Protein AF-A0A8S9M505-F1 (afdb_monomer)

pLDDT: mean 77.54, std 11.54, range [47.84, 90.31]

Mean predicted aligned error: 13.73 Å

Organism: Brassica cretica (NCBI:txid69181)

Sequence (142 aa):
LALITRPLAILGAAFTALSLAFLNDSFAASFNEKFIRTIRLFSPHLAAKMRPPHMPVIRGRSAARKTVYVCGKPRWVFVVIFLTASLVMWFSSCGLLWVLYAFLTSLAVIIVHASVRTPNLKARLNTFREEFRAVWRNYSEL

Structure (mmCIF, N/CA/C/O backbone):
data_AF-A0A8S9M505-F1
#
_entry.id   AF-A0A8S9M505-F1
#
loop_
_atom_site.group_PDB
_atom_site.id
_atom_site.type_symbol
_atom_site.label_atom_id
_atom_site.label_alt_id
_atom_site.label_comp_id
_atom_site.label_asym_id
_atom_site.label_entity_id
_atom_site.label_seq_id
_atom_site.pdbx_PDB_ins_code
_atom_site.Cartn_x
_atom_site.Cartn_y
_atom_site.Cartn_z
_atom_site.occupancy
_atom_site.B_iso_or_equiv
_atom_site.auth_seq_id
_atom_site.auth_comp_id
_atom_site.auth_asym_id
_atom_site.auth_atom_id
_atom_site.pdbx_PDB_model_num
ATOM 1 N N . LEU A 1 1 ? 4.503 -9.704 19.668 1.00 48.50 1 LEU A N 1
ATOM 2 C CA . LEU A 1 1 ? 3.943 -11.049 19.384 1.00 48.50 1 LEU A CA 1
ATOM 3 C C . LEU A 1 1 ? 3.303 -11.138 17.997 1.00 48.50 1 LEU A C 1
ATOM 5 O O . LEU A 1 1 ? 3.845 -11.873 17.188 1.00 48.50 1 LEU A O 1
ATOM 9 N N . ALA A 1 2 ? 2.278 -10.342 17.656 1.00 51.56 2 ALA A N 1
ATOM 10 C CA . ALA A 1 2 ? 1.676 -10.340 16.305 1.00 51.56 2 ALA A CA 1
ATOM 11 C C . ALA A 1 2 ? 2.675 -10.071 15.151 1.00 51.56 2 ALA A C 1
ATOM 13 O O . ALA A 1 2 ? 2.547 -10.632 14.069 1.00 51.56 2 ALA A O 1
ATOM 14 N N . LEU A 1 3 ? 3.706 -9.255 15.412 1.00 47.84 3 LEU A N 1
ATOM 15 C CA . LEU A 1 3 ? 4.770 -8.918 14.457 1.00 47.84 3 LEU A CA 1
ATOM 16 C C . LEU A 1 3 ? 5.691 -10.109 14.105 1.00 47.84 3 LEU A C 1
ATOM 18 O O . LEU A 1 3 ? 6.263 -10.143 13.026 1.00 47.84 3 LEU A O 1
ATOM 22 N N . ILE A 1 4 ? 5.833 -11.085 15.008 1.00 54.56 4 ILE A N 1
ATOM 23 C CA . ILE A 1 4 ? 6.699 -12.266 14.823 1.00 54.56 4 ILE A CA 1
ATOM 24 C C . ILE A 1 4 ? 5.883 -13.440 14.267 1.00 54.56 4 ILE A C 1
ATOM 26 O O . ILE A 1 4 ? 6.395 -14.259 13.512 1.00 54.56 4 ILE A O 1
ATOM 30 N N . THR A 1 5 ? 4.593 -13.515 14.602 1.00 61.56 5 THR A N 1
ATOM 31 C CA . THR A 1 5 ? 3.754 -14.671 14.271 1.00 61.56 5 THR A CA 1
ATOM 32 C C . THR A 1 5 ? 3.201 -14.658 12.848 1.00 61.56 5 THR A C 1
ATOM 34 O O . THR A 1 5 ? 2.797 -15.714 12.365 1.00 61.56 5 THR A O 1
ATOM 37 N N . ARG A 1 6 ? 3.153 -13.506 12.157 1.00 67.69 6 ARG A N 1
ATOM 38 C CA . ARG A 1 6 ? 2.584 -13.402 10.795 1.00 67.69 6 ARG A CA 1
ATOM 39 C C . ARG A 1 6 ? 3.397 -12.479 9.872 1.00 67.69 6 ARG A C 1
ATOM 41 O O . ARG A 1 6 ? 2.903 -11.417 9.489 1.00 67.69 6 ARG A O 1
ATOM 48 N N . PRO A 1 7 ? 4.608 -12.886 9.442 1.00 76.00 7 PRO A N 1
ATOM 49 C CA . PRO A 1 7 ? 5.450 -12.086 8.539 1.00 76.00 7 PRO A CA 1
ATOM 50 C C . PRO A 1 7 ? 4.760 -11.767 7.201 1.00 76.00 7 PRO A C 1
ATOM 52 O O . PRO A 1 7 ? 4.967 -10.704 6.621 1.00 76.00 7 PRO A O 1
ATOM 55 N N . LEU A 1 8 ? 3.865 -12.649 6.749 1.00 76.62 8 LEU A N 1
ATOM 56 C CA . LEU A 1 8 ? 3.061 -12.469 5.538 1.00 76.62 8 LEU A CA 1
ATOM 57 C C . LEU A 1 8 ? 2.144 -11.238 5.600 1.00 76.62 8 LEU A C 1
ATOM 59 O O . LEU A 1 8 ? 1.962 -10.564 4.590 1.00 76.62 8 LEU A O 1
ATOM 63 N N . ALA A 1 9 ? 1.607 -10.902 6.777 1.00 76.12 9 ALA A N 1
ATOM 64 C CA . ALA A 1 9 ? 0.762 -9.718 6.939 1.00 76.12 9 ALA A CA 1
ATOM 65 C C . ALA A 1 9 ? 1.583 -8.419 6.841 1.00 76.12 9 ALA A C 1
ATOM 67 O O . ALA A 1 9 ? 1.103 -7.421 6.309 1.00 76.12 9 ALA A O 1
ATOM 68 N N . ILE A 1 10 ? 2.842 -8.443 7.293 1.00 80.12 10 ILE A N 1
ATOM 69 C CA . ILE A 1 10 ? 3.763 -7.300 7.206 1.00 80.12 10 ILE A CA 1
ATOM 70 C C . ILE A 1 10 ? 4.152 -7.045 5.752 1.00 80.12 10 ILE A C 1
ATOM 72 O O . ILE A 1 10 ? 4.118 -5.905 5.295 1.00 80.12 10 ILE A O 1
ATOM 76 N N . LEU A 1 11 ? 4.476 -8.105 5.008 1.00 83.12 11 LEU A N 1
ATOM 77 C CA . LEU A 1 11 ? 4.755 -8.002 3.576 1.00 83.12 11 LEU A CA 1
ATOM 78 C C . LEU A 1 11 ? 3.523 -7.508 2.806 1.00 83.12 11 LEU A C 1
ATOM 80 O O . LEU A 1 11 ? 3.643 -6.602 1.983 1.00 83.12 11 LEU A O 1
ATOM 84 N N . GLY A 1 12 ? 2.331 -8.016 3.139 1.00 84.12 12 GLY A N 1
ATOM 85 C CA . GLY A 1 12 ? 1.067 -7.515 2.596 1.00 84.12 12 GLY A CA 1
ATOM 86 C C . GLY A 1 12 ? 0.875 -6.017 2.850 1.00 84.12 12 GLY A C 1
ATOM 87 O O . GLY A 1 12 ? 0.571 -5.273 1.914 1.00 84.12 12 GLY A O 1
ATOM 88 N N . ALA A 1 13 ? 1.133 -5.556 4.079 1.00 85.62 13 ALA A N 1
ATOM 89 C CA . ALA A 1 13 ? 1.065 -4.145 4.457 1.00 85.62 13 ALA A CA 1
ATOM 90 C C . ALA A 1 13 ? 2.104 -3.278 3.717 1.00 85.62 13 ALA A C 1
ATOM 92 O O . ALA A 1 13 ? 1.784 -2.192 3.223 1.00 85.62 13 ALA A O 1
ATOM 93 N N . ALA A 1 14 ? 3.337 -3.766 3.575 1.00 85.94 14 ALA A N 1
ATOM 94 C CA . ALA A 1 14 ? 4.386 -3.083 2.823 1.00 85.94 14 ALA A CA 1
ATOM 95 C C . ALA A 1 14 ? 4.010 -2.934 1.339 1.00 85.94 14 ALA A C 1
ATOM 97 O O . ALA A 1 14 ? 4.169 -1.854 0.769 1.00 85.94 14 ALA A O 1
ATOM 98 N N . PHE A 1 15 ? 3.434 -3.973 0.725 1.00 86.44 15 PHE A N 1
ATOM 99 C CA . PHE A 1 15 ? 2.953 -3.898 -0.655 1.00 86.44 15 PHE A CA 1
ATOM 100 C C . PHE A 1 15 ? 1.741 -2.977 -0.820 1.00 86.44 15 PHE A C 1
ATOM 102 O O . PHE A 1 15 ? 1.693 -2.242 -1.808 1.00 86.44 15 PHE A O 1
ATOM 109 N N . THR A 1 16 ? 0.812 -2.917 0.146 1.00 87.50 16 THR A N 1
ATOM 110 C CA . THR A 1 16 ? -0.242 -1.883 0.119 1.00 87.50 16 THR A CA 1
ATOM 111 C C . THR A 1 16 ? 0.349 -0.480 0.197 1.00 87.50 16 THR A C 1
ATOM 113 O O . THR A 1 16 ? -0.052 0.390 -0.573 1.00 87.50 16 THR A O 1
ATOM 116 N N . ALA A 1 17 ? 1.323 -0.253 1.082 1.00 88.94 17 ALA A N 1
ATOM 117 C CA . ALA A 1 17 ? 1.957 1.051 1.237 1.00 88.94 17 ALA A CA 1
ATOM 118 C C . ALA A 1 17 ? 2.710 1.464 -0.036 1.00 88.94 17 ALA A C 1
ATOM 120 O O . ALA A 1 17 ? 2.574 2.599 -0.487 1.00 88.94 17 ALA A O 1
ATOM 121 N N . LEU A 1 18 ? 3.435 0.534 -0.667 1.00 86.19 18 LEU A N 1
ATOM 122 C CA . LEU A 1 18 ? 4.082 0.761 -1.961 1.00 86.19 18 LEU A CA 1
ATOM 123 C C . LEU A 1 18 ? 3.062 1.056 -3.066 1.00 86.19 18 LEU A C 1
ATOM 125 O O . LEU A 1 18 ? 3.255 2.001 -3.827 1.00 86.19 18 LEU A O 1
ATOM 129 N N . SER A 1 19 ? 1.956 0.311 -3.131 1.00 87.19 19 SER A N 1
ATOM 130 C CA . SER A 1 19 ? 0.875 0.568 -4.091 1.00 87.19 19 SER A CA 1
ATOM 131 C C . SER A 1 19 ? 0.295 1.977 -3.930 1.00 87.19 19 SER A C 1
ATOM 133 O O . SER A 1 19 ? 0.090 2.673 -4.924 1.00 87.19 19 SER A O 1
ATOM 135 N N . LEU A 1 20 ? 0.066 2.422 -2.690 1.00 87.88 20 LEU A N 1
ATOM 136 C CA . LEU A 1 20 ? -0.391 3.783 -2.396 1.00 87.88 20 LEU A CA 1
ATOM 137 C C . LEU A 1 20 ? 0.672 4.831 -2.744 1.00 87.88 20 LEU A C 1
ATOM 139 O O . LEU A 1 20 ? 0.344 5.877 -3.298 1.00 87.88 20 LEU A O 1
ATOM 143 N N . ALA A 1 21 ? 1.949 4.545 -2.489 1.00 87.50 21 ALA A N 1
ATOM 144 C CA . ALA A 1 21 ? 3.043 5.435 -2.857 1.00 87.50 21 ALA A CA 1
ATOM 145 C C . ALA A 1 21 ? 3.131 5.627 -4.382 1.00 87.50 21 ALA A C 1
ATOM 147 O O . ALA A 1 21 ? 3.350 6.744 -4.841 1.00 87.50 21 ALA A O 1
ATOM 148 N N . PHE 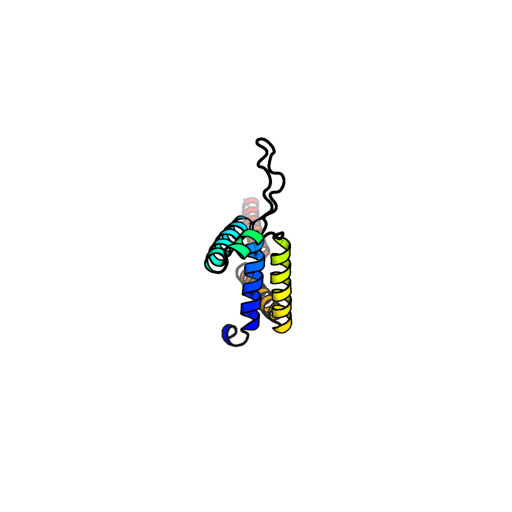A 1 22 ? 2.872 4.588 -5.186 1.00 83.81 22 PHE A N 1
ATOM 149 C CA . PHE A 1 22 ? 2.827 4.693 -6.652 1.00 83.81 22 PHE A CA 1
ATOM 150 C C . PHE A 1 22 ? 1.634 5.493 -7.203 1.00 83.81 22 PHE A C 1
ATOM 152 O O . PHE A 1 22 ? 1.672 5.897 -8.368 1.00 83.81 22 PHE A O 1
ATOM 159 N N . LEU A 1 23 ? 0.600 5.759 -6.396 1.00 83.88 23 LEU A N 1
ATOM 160 C CA . LEU A 1 23 ? -0.457 6.711 -6.761 1.00 83.88 23 LEU A C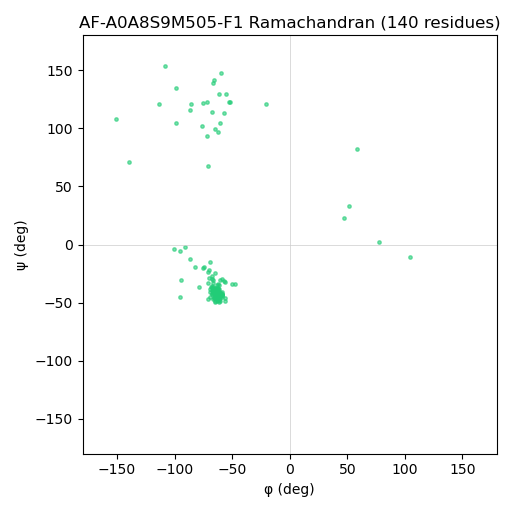A 1
ATOM 161 C C . LEU A 1 23 ? 0.019 8.168 -6.665 1.00 83.88 23 LEU A C 1
ATOM 163 O O . LEU A 1 23 ? -0.589 9.041 -7.282 1.00 83.88 23 LEU A O 1
ATOM 167 N N . ASN A 1 24 ? 1.105 8.432 -5.930 1.00 87.19 24 ASN A N 1
ATOM 168 C CA . ASN A 1 24 ? 1.719 9.750 -5.844 1.00 87.19 24 ASN A CA 1
ATOM 169 C C . ASN A 1 24 ? 2.714 9.964 -6.997 1.00 87.19 24 ASN A C 1
ATOM 171 O O . ASN A 1 24 ? 3.713 9.252 -7.131 1.00 87.19 24 ASN A O 1
ATOM 175 N N . ASP A 1 25 ? 2.469 11.001 -7.796 1.00 80.25 25 ASP A N 1
ATOM 176 C CA . ASP A 1 25 ? 3.275 11.333 -8.973 1.00 80.25 25 ASP A CA 1
ATOM 177 C C . ASP A 1 25 ? 4.732 11.663 -8.631 1.00 80.25 25 ASP A C 1
ATOM 179 O O . ASP A 1 25 ? 5.646 11.228 -9.337 1.00 80.25 25 ASP A O 1
ATOM 183 N N . SER A 1 26 ? 4.970 12.354 -7.513 1.00 83.38 26 SER A N 1
ATOM 184 C CA . SER A 1 26 ? 6.323 12.709 -7.064 1.00 83.38 26 SER A CA 1
ATOM 185 C C . SER A 1 26 ? 7.139 11.477 -6.677 1.00 83.38 26 SER A C 1
ATOM 187 O O . SER A 1 26 ? 8.336 11.390 -6.973 1.00 83.38 26 SER A O 1
ATOM 189 N N . PHE A 1 27 ? 6.489 10.497 -6.044 1.00 85.69 27 PHE A N 1
ATOM 190 C CA . PHE A 1 27 ? 7.129 9.241 -5.667 1.00 85.69 27 PHE A CA 1
ATOM 191 C C . PHE A 1 27 ? 7.413 8.384 -6.901 1.00 85.69 27 PHE A C 1
ATOM 193 O O . PHE A 1 27 ? 8.540 7.920 -7.073 1.00 85.69 27 PHE A O 1
ATOM 200 N N . ALA A 1 28 ? 6.432 8.228 -7.793 1.00 84.06 28 ALA A N 1
ATOM 201 C CA . ALA A 1 28 ? 6.575 7.427 -9.006 1.00 84.06 28 ALA A CA 1
ATOM 202 C C . ALA A 1 28 ? 7.693 7.952 -9.928 1.00 84.06 28 ALA A C 1
ATOM 204 O O . ALA A 1 28 ? 8.485 7.159 -10.445 1.00 84.06 28 ALA A O 1
ATOM 205 N N . ALA A 1 29 ? 7.805 9.275 -10.090 1.00 81.38 29 ALA A N 1
ATOM 206 C CA . ALA A 1 29 ? 8.878 9.896 -10.866 1.00 81.38 29 ALA A CA 1
ATOM 207 C C . ALA A 1 29 ? 10.259 9.662 -10.227 1.00 81.38 29 ALA A C 1
ATOM 209 O O . ALA A 1 29 ? 11.173 9.166 -10.889 1.00 81.38 29 ALA A O 1
ATOM 210 N N . SER A 1 30 ? 10.385 9.928 -8.922 1.00 85.25 30 SER A N 1
ATOM 211 C CA . SER A 1 30 ? 11.640 9.744 -8.178 1.00 85.25 30 SER A CA 1
ATOM 212 C C . SER A 1 30 ? 12.101 8.285 -8.165 1.00 85.25 30 SER A C 1
ATOM 214 O O . SER A 1 30 ? 13.289 7.994 -8.324 1.00 85.25 30 SER A O 1
ATOM 216 N N . PHE A 1 31 ? 11.162 7.350 -7.993 1.00 86.38 31 PHE A N 1
ATOM 217 C CA . PHE A 1 31 ? 11.435 5.918 -8.040 1.00 86.38 31 PHE A CA 1
ATOM 218 C C . PHE A 1 31 ? 11.948 5.504 -9.420 1.00 86.38 31 PHE A C 1
ATOM 220 O O . PHE A 1 31 ? 12.979 4.843 -9.511 1.00 86.38 31 PHE A O 1
ATOM 227 N N . ASN A 1 32 ? 11.281 5.938 -10.493 1.00 86.25 32 ASN A N 1
ATOM 228 C CA . ASN A 1 32 ? 11.687 5.631 -11.862 1.00 86.25 32 ASN A CA 1
ATOM 229 C C . ASN A 1 32 ? 13.094 6.163 -12.186 1.00 86.25 32 ASN A C 1
ATOM 231 O O . ASN A 1 32 ? 13.908 5.442 -12.763 1.00 86.25 32 ASN A O 1
ATOM 235 N N . GLU A 1 33 ? 13.418 7.394 -11.782 1.00 85.06 33 GLU A N 1
ATOM 236 C CA . GLU A 1 33 ? 14.754 7.967 -11.981 1.00 85.06 33 GLU A CA 1
ATOM 237 C C . GLU A 1 33 ? 15.843 7.175 -11.258 1.00 85.06 33 GLU A C 1
ATOM 239 O O . GLU A 1 33 ? 16.865 6.831 -11.864 1.00 85.06 33 GLU A O 1
ATOM 244 N N . LYS A 1 34 ? 15.620 6.853 -9.978 1.00 88.94 34 LYS A N 1
ATOM 245 C CA . LYS A 1 34 ? 16.562 6.052 -9.188 1.00 88.94 34 LYS A CA 1
ATOM 246 C C . LYS A 1 34 ? 16.717 4.652 -9.771 1.00 88.94 34 LYS A C 1
ATOM 248 O O . LYS A 1 34 ? 17.841 4.202 -9.958 1.00 88.94 34 LYS A O 1
ATOM 253 N N . PHE A 1 35 ? 15.613 4.004 -10.123 1.00 86.56 35 PHE A N 1
ATOM 254 C CA . PHE A 1 35 ? 15.610 2.658 -10.685 1.00 86.56 35 PHE A CA 1
ATOM 255 C C . PHE A 1 35 ? 16.358 2.593 -12.022 1.00 86.56 35 PHE A C 1
ATOM 257 O O . PHE A 1 35 ? 17.244 1.757 -12.198 1.00 86.56 35 PHE A O 1
ATOM 264 N N . ILE A 1 36 ? 16.092 3.531 -12.936 1.00 85.75 36 ILE A N 1
ATOM 265 C CA . ILE A 1 36 ? 16.826 3.633 -14.203 1.00 85.75 36 ILE A CA 1
ATOM 266 C C . ILE A 1 36 ? 18.311 3.911 -13.943 1.00 85.75 36 ILE A C 1
ATOM 268 O O . ILE A 1 36 ? 19.154 3.332 -14.626 1.00 85.75 36 ILE A O 1
ATOM 272 N N . ARG A 1 37 ? 18.659 4.772 -12.976 1.00 86.69 37 ARG A N 1
ATOM 273 C CA . ARG A 1 37 ? 20.061 5.048 -12.621 1.00 86.69 37 ARG A CA 1
ATOM 274 C C . ARG A 1 37 ? 20.768 3.790 -12.111 1.00 86.69 37 ARG A C 1
ATOM 276 O O . ARG A 1 37 ? 21.877 3.528 -12.561 1.00 86.69 37 ARG A O 1
ATOM 283 N N . THR A 1 38 ? 20.124 2.992 -11.263 1.00 87.25 38 THR A N 1
ATOM 284 C CA . THR A 1 38 ? 20.676 1.713 -10.793 1.00 87.25 38 THR A CA 1
ATOM 285 C C . THR A 1 38 ? 20.857 0.731 -11.943 1.00 87.25 38 THR A C 1
ATOM 287 O O . THR A 1 38 ? 21.915 0.125 -12.074 1.00 87.25 38 THR A O 1
ATOM 290 N N . ILE A 1 39 ? 19.873 0.614 -12.837 1.00 86.44 39 ILE A N 1
ATOM 291 C CA . ILE A 1 39 ? 19.988 -0.309 -13.970 1.00 86.44 39 ILE A CA 1
ATOM 292 C C . ILE A 1 39 ? 21.076 0.126 -14.948 1.00 86.44 39 ILE A C 1
ATOM 294 O O . ILE A 1 39 ? 21.752 -0.735 -15.498 1.00 86.44 39 ILE A O 1
ATOM 298 N N . ARG A 1 40 ? 21.317 1.430 -15.130 1.00 86.69 40 ARG A N 1
ATOM 299 C CA . ARG A 1 40 ? 22.446 1.902 -15.952 1.00 86.69 40 ARG A CA 1
ATOM 300 C C . ARG A 1 40 ? 23.794 1.376 -15.464 1.00 86.69 40 ARG A C 1
ATOM 302 O O . ARG A 1 40 ? 24.663 1.182 -16.304 1.00 86.69 40 ARG A O 1
ATOM 309 N N . LEU A 1 41 ? 23.955 1.146 -14.157 1.00 89.00 41 LEU A N 1
ATOM 310 C CA . LEU A 1 41 ? 25.185 0.583 -13.590 1.00 89.00 41 LEU A CA 1
ATOM 311 C C . LEU A 1 41 ? 25.373 -0.891 -13.965 1.00 89.00 41 LEU A C 1
ATOM 313 O O . LEU A 1 41 ? 26.503 -1.348 -14.066 1.00 89.00 41 LEU A O 1
ATOM 317 N N . PHE A 1 42 ? 24.279 -1.625 -14.181 1.00 88.25 42 PHE A N 1
ATOM 318 C CA . PHE A 1 42 ? 24.320 -3.051 -14.502 1.00 88.25 42 PHE A CA 1
ATOM 319 C C . PHE A 1 42 ? 24.276 -3.317 -16.013 1.00 88.25 42 PHE A C 1
ATOM 321 O O . PHE A 1 42 ? 25.027 -4.132 -16.537 1.00 88.25 42 PHE A O 1
ATOM 328 N N . SER A 1 43 ? 23.387 -2.627 -16.732 1.00 86.50 43 SER A N 1
ATOM 329 C CA . SER A 1 43 ? 23.228 -2.742 -18.179 1.00 86.50 43 SER A CA 1
ATOM 330 C C . SER A 1 43 ? 22.726 -1.424 -18.789 1.00 86.50 43 SER A C 1
ATOM 332 O O . SER A 1 43 ? 21.542 -1.077 -18.660 1.00 86.50 43 SER A O 1
ATOM 334 N N . PRO A 1 44 ? 23.583 -0.689 -19.521 1.00 84.88 44 PRO A N 1
ATOM 335 C CA . PRO A 1 44 ? 23.186 0.566 -20.156 1.00 84.88 44 PRO A CA 1
ATOM 336 C C . PRO A 1 44 ? 22.145 0.356 -21.268 1.00 84.88 44 PRO A C 1
ATOM 338 O O . PRO A 1 44 ? 21.270 1.202 -21.464 1.00 84.88 44 PRO A O 1
ATOM 341 N N . HIS A 1 45 ? 22.177 -0.794 -21.948 1.00 83.31 45 HIS A N 1
ATOM 342 C CA . HIS A 1 45 ? 21.235 -1.120 -23.021 1.00 83.31 45 HIS A CA 1
ATOM 343 C C . HIS A 1 45 ? 19.811 -1.358 -22.487 1.00 83.31 45 HIS A C 1
ATOM 345 O O . HIS A 1 45 ? 18.828 -0.907 -23.080 1.00 83.31 45 HIS A O 1
ATOM 351 N N . LEU A 1 46 ? 19.682 -2.003 -21.320 1.00 77.75 46 LEU A N 1
ATOM 352 C CA . LEU A 1 46 ? 18.384 -2.213 -20.674 1.00 77.75 46 LEU A CA 1
ATOM 353 C C . LEU A 1 46 ? 17.777 -0.880 -20.211 1.00 77.75 46 LEU A C 1
ATOM 355 O O . LEU A 1 46 ? 16.593 -0.619 -20.431 1.00 77.75 46 LEU A O 1
ATOM 359 N N . ALA A 1 47 ? 18.602 0.002 -19.640 1.00 79.31 47 ALA A N 1
ATOM 360 C CA . ALA A 1 47 ? 18.185 1.334 -19.208 1.00 79.31 47 ALA A CA 1
ATOM 361 C C . ALA A 1 47 ? 17.692 2.224 -20.361 1.00 79.31 47 ALA A C 1
ATOM 363 O O . ALA A 1 47 ? 16.778 3.026 -20.160 1.00 79.31 47 ALA A O 1
ATOM 364 N N . ALA A 1 48 ? 18.270 2.087 -21.558 1.00 79.62 48 ALA A N 1
ATOM 365 C CA . ALA A 1 48 ? 17.804 2.796 -22.748 1.00 79.62 48 ALA A CA 1
ATOM 366 C C . ALA A 1 48 ? 16.393 2.344 -23.160 1.00 79.62 48 ALA A C 1
ATOM 368 O O . ALA A 1 48 ? 15.547 3.183 -23.468 1.00 79.62 48 ALA A O 1
ATOM 369 N N . LYS A 1 49 ? 16.108 1.039 -23.071 1.00 81.12 49 LYS A N 1
ATOM 370 C CA . LYS A 1 49 ? 14.806 0.451 -23.428 1.00 81.12 49 LYS A CA 1
ATOM 371 C C . LYS A 1 49 ? 13.670 0.819 -22.459 1.00 81.12 49 LYS A C 1
ATOM 373 O O . LYS A 1 49 ? 12.507 0.767 -22.840 1.00 81.12 49 LYS A O 1
ATOM 378 N N . MET A 1 50 ? 13.997 1.202 -21.222 1.00 72.69 50 MET A N 1
ATOM 379 C CA . MET A 1 50 ? 13.026 1.603 -20.189 1.00 72.69 50 MET A CA 1
ATOM 380 C C . MET A 1 50 ? 12.713 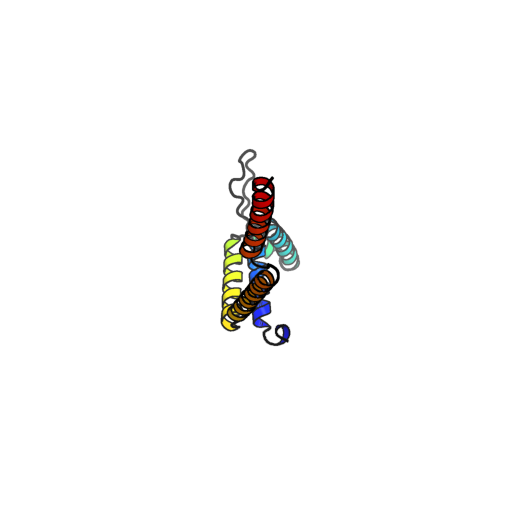3.103 -20.155 1.00 72.69 50 MET A C 1
ATOM 382 O O . MET A 1 50 ? 11.904 3.537 -19.327 1.00 72.69 50 MET A O 1
ATOM 386 N N . ARG A 1 51 ? 13.344 3.923 -21.007 1.00 72.81 51 ARG A N 1
ATOM 387 C CA . ARG A 1 51 ? 13.008 5.349 -21.070 1.00 72.81 51 ARG A CA 1
ATOM 388 C C . ARG A 1 51 ? 11.579 5.534 -21.597 1.00 72.81 51 ARG A C 1
ATOM 390 O O . ARG A 1 51 ? 11.185 4.836 -22.531 1.00 72.81 51 ARG A O 1
ATOM 397 N N . PRO A 1 52 ? 10.798 6.464 -21.020 1.00 67.50 52 PRO A N 1
ATOM 398 C CA . PRO A 1 52 ? 9.489 6.799 -21.562 1.00 67.50 52 PRO A CA 1
ATOM 399 C C . PRO A 1 52 ? 9.627 7.316 -23.004 1.00 67.50 52 PRO A C 1
ATOM 401 O O . PRO A 1 52 ? 10.644 7.944 -23.321 1.00 67.50 52 PRO A O 1
ATOM 404 N N . PRO A 1 53 ? 8.628 7.067 -23.873 1.00 67.31 53 PRO A N 1
ATOM 405 C CA . PRO A 1 53 ? 8.642 7.568 -25.241 1.00 67.31 53 PRO A CA 1
ATOM 406 C C . PRO A 1 53 ? 8.825 9.086 -25.215 1.00 67.31 53 PRO A C 1
ATOM 408 O O . PRO A 1 53 ? 8.145 9.792 -24.466 1.00 67.31 53 PRO A O 1
ATOM 411 N N . HIS A 1 54 ? 9.791 9.576 -25.991 1.00 60.44 54 HIS A N 1
ATOM 412 C CA . HIS A 1 54 ? 10.156 10.985 -26.016 1.00 60.44 54 HIS A CA 1
ATOM 413 C C . HIS A 1 54 ? 8.966 11.783 -26.565 1.00 60.44 54 HIS A C 1
ATOM 415 O O . HIS A 1 54 ? 8.739 11.819 -27.770 1.00 60.44 54 HIS A O 1
ATOM 421 N N . MET A 1 55 ? 8.167 12.392 -25.687 1.00 57.56 55 MET A N 1
ATOM 422 C CA . MET A 1 55 ? 7.127 13.315 -26.133 1.00 57.56 55 MET A CA 1
ATOM 423 C C . MET A 1 55 ? 7.823 14.619 -26.536 1.00 57.56 55 MET A C 1
ATOM 425 O O . MET A 1 55 ? 8.540 15.192 -25.708 1.00 57.56 55 MET A O 1
ATOM 429 N N . PRO A 1 56 ? 7.678 15.087 -27.788 1.00 58.56 56 PRO A N 1
ATOM 430 C CA . PRO A 1 56 ? 8.238 16.369 -28.185 1.00 58.56 56 PRO A CA 1
ATOM 431 C C . PRO A 1 56 ? 7.599 17.464 -27.329 1.00 58.56 56 PRO A C 1
ATOM 433 O O . PRO A 1 56 ? 6.377 17.529 -27.174 1.00 58.56 56 PRO A O 1
ATOM 436 N N . VAL A 1 57 ? 8.436 18.308 -26.727 1.00 58.16 57 VAL A N 1
ATOM 437 C CA . VAL A 1 57 ? 7.980 19.440 -25.919 1.00 58.16 57 VAL A CA 1
ATOM 438 C C . VAL A 1 57 ? 7.401 20.484 -26.870 1.00 58.16 57 VAL A C 1
ATOM 440 O O . VAL A 1 57 ? 8.122 21.316 -27.414 1.00 58.16 57 VAL A O 1
ATOM 443 N N . ILE A 1 58 ? 6.089 20.437 -27.094 1.00 59.16 58 ILE A N 1
ATOM 444 C CA . ILE A 1 58 ? 5.376 21.496 -27.810 1.00 59.16 58 ILE A CA 1
ATOM 445 C C . ILE A 1 58 ? 5.215 22.664 -26.830 1.00 59.16 58 ILE A C 1
ATOM 447 O O . ILE A 1 58 ? 4.381 22.620 -25.921 1.00 59.16 58 ILE A O 1
ATOM 451 N N . ARG A 1 59 ? 6.051 23.699 -26.986 1.00 55.09 59 ARG A N 1
ATOM 452 C CA . ARG A 1 59 ? 5.927 24.975 -26.259 1.00 55.09 59 ARG A CA 1
ATOM 453 C C . ARG A 1 59 ? 4.496 25.508 -26.432 1.00 55.09 59 ARG A C 1
ATOM 455 O O . ARG A 1 59 ? 4.050 25.698 -27.555 1.00 55.09 59 ARG A O 1
ATOM 462 N N . GLY A 1 60 ? 3.787 25.736 -25.325 1.00 58.84 60 GLY A N 1
ATOM 463 C CA . GLY A 1 60 ? 2.476 26.402 -25.313 1.00 58.84 60 GLY A CA 1
ATOM 464 C C . GLY A 1 60 ? 1.250 25.505 -25.104 1.00 58.84 60 GLY A C 1
ATOM 465 O O . GLY A 1 60 ? 0.176 26.030 -24.824 1.00 58.84 60 GLY A O 1
ATOM 466 N N . ARG A 1 61 ? 1.367 24.168 -25.154 1.00 50.78 61 ARG A N 1
ATOM 467 C CA . ARG A 1 61 ? 0.236 23.289 -24.804 1.00 50.78 61 ARG A CA 1
ATOM 468 C C . ARG A 1 61 ? 0.225 23.038 -23.298 1.00 50.78 61 ARG A C 1
ATOM 470 O O . ARG A 1 61 ? 1.150 22.418 -22.774 1.00 50.78 61 ARG A O 1
ATOM 477 N N . SER A 1 62 ? -0.823 23.499 -22.607 1.00 48.56 62 SER A N 1
ATOM 478 C CA . SER A 1 62 ? -1.084 23.093 -21.220 1.00 48.56 62 SER A CA 1
ATOM 479 C C . SER A 1 62 ? -1.081 21.567 -21.172 1.00 48.56 62 SER A C 1
ATOM 481 O O . SER A 1 62 ? -1.783 20.919 -21.952 1.00 48.56 62 SER A O 1
ATOM 483 N N . ALA A 1 63 ? -0.211 21.002 -20.335 1.00 56.62 63 ALA A N 1
ATOM 484 C CA . ALA A 1 63 ? 0.063 19.576 -20.244 1.00 56.62 63 ALA A CA 1
ATOM 485 C C . ALA A 1 63 ? -1.130 18.837 -19.612 1.00 56.62 63 ALA A C 1
ATOM 487 O O . ALA A 1 63 ? -1.056 18.345 -18.487 1.00 56.62 63 ALA A O 1
ATOM 488 N N . ALA A 1 64 ? -2.254 18.793 -20.326 1.00 48.59 64 ALA A N 1
ATOM 489 C CA . ALA A 1 64 ? -3.446 18.064 -19.943 1.00 48.59 64 ALA A CA 1
ATOM 490 C C . ALA A 1 64 ? -3.080 16.575 -19.844 1.00 48.59 64 ALA A C 1
ATOM 492 O O . ALA A 1 64 ? -2.853 15.908 -20.850 1.00 48.59 64 ALA A O 1
ATOM 493 N N . ARG A 1 65 ? -2.960 16.094 -18.599 1.00 54.12 65 ARG A N 1
ATOM 494 C CA . ARG A 1 65 ? -2.524 14.745 -18.197 1.00 54.12 65 ARG A CA 1
ATOM 495 C C . ARG A 1 65 ? -1.124 14.348 -18.683 1.00 54.12 65 ARG A C 1
ATOM 497 O O . ARG A 1 65 ? -0.963 13.534 -19.588 1.00 54.12 65 ARG A O 1
ATOM 504 N N . LYS A 1 66 ? -0.090 14.791 -17.959 1.00 60.38 66 LYS A N 1
ATOM 505 C CA . LYS A 1 66 ? 1.178 14.041 -17.902 1.00 60.38 66 LYS A CA 1
ATOM 506 C C . LYS A 1 66 ? 0.906 12.671 -17.277 1.00 60.38 66 LYS A C 1
ATOM 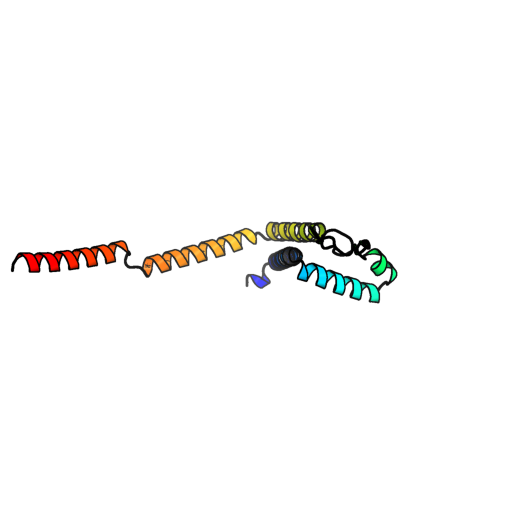508 O O . LYS A 1 66 ? 0.832 12.535 -16.061 1.00 60.38 66 LYS A O 1
ATOM 513 N N . THR A 1 67 ? 0.723 11.647 -18.100 1.00 60.53 67 THR A N 1
ATOM 514 C CA . THR A 1 67 ? 0.719 10.263 -17.624 1.00 60.53 67 THR A CA 1
ATOM 515 C C . THR A 1 67 ? 2.129 9.918 -17.158 1.00 60.53 67 THR A C 1
ATOM 517 O O . THR A 1 67 ? 3.055 9.895 -17.967 1.00 60.53 67 THR A O 1
ATOM 520 N N . VAL A 1 68 ? 2.308 9.686 -15.857 1.00 66.81 68 VAL A N 1
ATOM 521 C CA . VAL A 1 68 ? 3.600 9.272 -15.300 1.00 66.81 68 VAL A CA 1
ATOM 522 C C . VAL A 1 68 ? 3.875 7.824 -15.705 1.00 66.81 68 VAL A C 1
ATOM 524 O O . VAL A 1 68 ? 3.075 6.920 -15.439 1.00 66.81 68 VAL A O 1
ATOM 527 N N . TYR A 1 69 ? 5.002 7.621 -16.383 1.00 71.56 69 TYR A N 1
ATOM 528 C CA . TYR A 1 69 ? 5.488 6.311 -16.800 1.00 71.56 69 TYR A CA 1
ATOM 529 C C . TYR A 1 69 ? 6.543 5.818 -15.814 1.00 71.56 69 TYR A C 1
ATOM 531 O O . TYR A 1 69 ? 7.464 6.552 -15.459 1.00 71.56 69 TYR A O 1
ATOM 539 N N . VAL A 1 70 ? 6.430 4.554 -15.425 1.00 72.88 70 VAL A N 1
ATOM 540 C CA . VAL A 1 70 ? 7.431 3.840 -14.631 1.00 72.88 70 VAL A CA 1
ATOM 541 C C . VAL A 1 70 ? 7.993 2.745 -15.535 1.00 72.88 70 VAL A C 1
ATOM 543 O O . VAL A 1 70 ? 7.235 1.947 -16.084 1.00 72.88 70 VAL A O 1
ATOM 546 N N . CYS A 1 71 ? 9.304 2.745 -15.784 1.00 70.81 71 CYS A N 1
ATOM 547 C CA . CYS A 1 71 ? 9.978 1.807 -16.697 1.00 70.81 71 CYS A CA 1
ATOM 548 C C . CYS A 1 71 ? 9.349 1.709 -18.107 1.00 70.81 71 CYS A C 1
ATOM 550 O O . CYS A 1 71 ? 9.306 0.633 -18.701 1.00 70.81 71 CYS A O 1
ATOM 552 N N . GLY A 1 72 ? 8.793 2.807 -18.632 1.00 69.75 72 GLY A N 1
ATOM 553 C CA . GLY A 1 72 ? 8.126 2.833 -19.943 1.00 69.75 72 GLY A CA 1
ATOM 554 C C . GLY A 1 72 ? 6.712 2.230 -19.975 1.00 69.75 72 GLY A C 1
ATOM 555 O O . GLY A 1 72 ? 6.082 2.210 -21.032 1.00 69.75 72 GLY A O 1
ATOM 556 N N . LYS A 1 73 ? 6.169 1.775 -18.839 1.00 78.56 73 LYS A N 1
ATOM 557 C CA . LYS A 1 73 ? 4.773 1.329 -18.693 1.00 78.56 73 LYS A CA 1
ATOM 558 C C . LYS A 1 73 ? 3.961 2.345 -17.874 1.00 78.56 73 LYS A C 1
ATOM 560 O O . LYS A 1 73 ? 4.535 3.084 -17.070 1.00 78.56 73 LYS A O 1
ATOM 565 N N . PRO A 1 74 ? 2.633 2.431 -18.071 1.00 80.69 74 PRO A N 1
ATOM 566 C CA . PRO A 1 74 ? 1.801 3.338 -17.286 1.00 80.69 74 PRO A CA 1
ATOM 567 C C . PRO A 1 74 ? 1.780 2.917 -15.809 1.00 80.69 74 PRO A C 1
ATOM 569 O O . PRO A 1 74 ? 1.698 1.726 -15.501 1.00 80.69 74 PRO A O 1
ATOM 572 N N . ARG A 1 75 ? 1.801 3.900 -14.896 1.00 79.00 75 ARG A N 1
ATOM 573 C CA . ARG A 1 75 ? 1.845 3.706 -13.428 1.00 79.00 75 ARG A CA 1
ATOM 574 C C . ARG A 1 75 ? 0.841 2.683 -12.877 1.00 79.00 75 ARG A C 1
ATOM 576 O O . ARG A 1 75 ? 1.151 1.955 -11.941 1.00 79.00 75 ARG A O 1
ATOM 583 N N . TRP A 1 76 ? -0.338 2.589 -13.495 1.00 81.00 76 TRP A N 1
ATOM 584 C CA . TRP A 1 76 ? -1.413 1.687 -13.078 1.00 81.00 76 TRP A CA 1
ATOM 585 C C . TRP A 1 76 ? -1.020 0.213 -13.107 1.00 81.00 76 TRP A C 1
ATOM 587 O O . TRP A 1 76 ? -1.505 -0.545 -12.277 1.00 81.00 76 TRP A O 1
ATOM 597 N N . VAL A 1 77 ? -0.114 -0.194 -13.999 1.00 84.75 77 VAL A N 1
ATOM 598 C CA . VAL A 1 77 ? 0.346 -1.589 -14.064 1.00 84.75 77 VAL A CA 1
ATOM 599 C C . VAL A 1 77 ? 1.049 -1.978 -12.763 1.00 84.75 77 VAL A C 1
ATOM 601 O O . VAL A 1 77 ? 0.741 -3.013 -12.185 1.00 84.75 77 VAL A O 1
ATOM 604 N N . PHE A 1 78 ? 1.933 -1.117 -12.256 1.00 83.12 78 PHE A N 1
ATOM 605 C CA . PHE A 1 78 ? 2.641 -1.363 -10.997 1.00 83.12 78 PHE A CA 1
ATOM 606 C C . PHE A 1 78 ? 1.694 -1.322 -9.801 1.00 83.12 78 PHE A C 1
ATOM 608 O O . PHE A 1 78 ? 1.758 -2.205 -8.952 1.00 83.12 78 PHE A O 1
ATOM 615 N N . VAL A 1 79 ? 0.777 -0.351 -9.768 1.00 87.12 79 VAL A N 1
ATOM 616 C CA . VAL A 1 79 ? -0.260 -0.261 -8.727 1.00 87.12 79 VAL A CA 1
ATOM 617 C C . VAL A 1 79 ? -1.086 -1.548 -8.680 1.00 87.12 79 VAL A C 1
ATOM 619 O O . VAL A 1 79 ? -1.233 -2.130 -7.614 1.00 87.12 79 VAL A O 1
ATOM 622 N N . VAL A 1 80 ? -1.568 -2.050 -9.822 1.00 87.62 80 VAL A N 1
ATOM 623 C CA . VAL A 1 80 ? -2.377 -3.279 -9.874 1.00 87.62 80 VAL A CA 1
ATOM 624 C C . VAL A 1 80 ? -1.567 -4.505 -9.450 1.00 87.62 80 VAL A C 1
ATOM 626 O O . VAL A 1 80 ? -2.074 -5.324 -8.688 1.00 87.62 80 VAL A O 1
ATOM 629 N N . ILE A 1 81 ? -0.307 -4.635 -9.874 1.00 88.12 81 ILE A N 1
ATOM 630 C CA . ILE A 1 81 ? 0.552 -5.761 -9.467 1.00 88.12 81 ILE A CA 1
ATOM 631 C C . ILE A 1 81 ? 0.792 -5.746 -7.951 1.00 88.12 81 ILE A C 1
ATOM 633 O O . ILE A 1 81 ? 0.597 -6.762 -7.287 1.00 88.12 81 ILE A O 1
ATOM 637 N N . PHE A 1 82 ? 1.171 -4.600 -7.379 1.00 87.81 82 PHE A N 1
ATOM 638 C CA . PHE A 1 82 ? 1.412 -4.504 -5.937 1.00 87.81 82 PHE A CA 1
ATOM 639 C C . PHE A 1 82 ? 0.127 -4.665 -5.121 1.00 87.81 82 PHE A C 1
ATOM 641 O O . PHE A 1 82 ? 0.145 -5.322 -4.081 1.00 87.81 82 PHE A O 1
A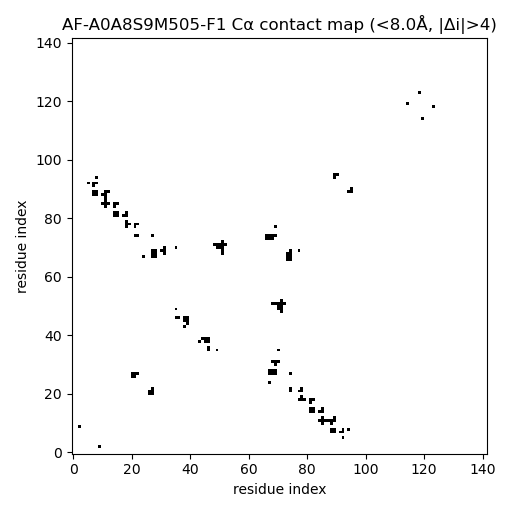TOM 648 N N . LEU A 1 83 ? -0.997 -4.133 -5.605 1.00 88.56 83 LEU A N 1
ATOM 649 C CA . LEU A 1 83 ? -2.297 -4.288 -4.962 1.00 88.56 83 LEU A CA 1
ATOM 650 C C . LEU A 1 83 ? -2.771 -5.745 -4.986 1.00 88.56 83 LEU A C 1
ATOM 652 O O . LEU A 1 83 ? -3.207 -6.255 -3.961 1.00 88.56 83 LEU A O 1
ATOM 656 N N . THR A 1 84 ? -2.658 -6.435 -6.122 1.00 87.44 84 THR A N 1
ATOM 657 C CA . THR A 1 84 ? -3.052 -7.851 -6.241 1.00 87.44 84 THR A CA 1
ATOM 658 C C . THR A 1 84 ? -2.171 -8.755 -5.383 1.00 87.44 84 THR A C 1
ATOM 660 O O . THR A 1 84 ? -2.702 -9.562 -4.622 1.00 87.44 84 THR A O 1
ATOM 663 N N . ALA A 1 85 ? -0.848 -8.572 -5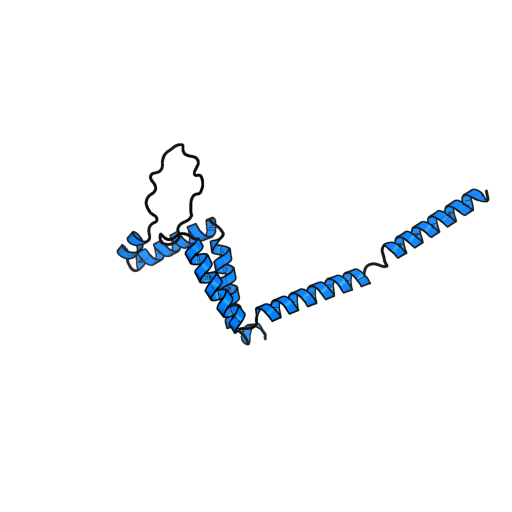.413 1.00 87.12 85 ALA A N 1
ATOM 664 C CA . ALA A 1 85 ? 0.075 -9.298 -4.538 1.00 87.12 85 ALA A CA 1
ATOM 665 C C . ALA A 1 85 ? -0.240 -9.058 -3.053 1.00 87.12 85 ALA A C 1
ATOM 667 O O . ALA A 1 85 ? -0.271 -9.995 -2.252 1.00 87.12 85 ALA A O 1
ATOM 668 N N . SER A 1 86 ? -0.538 -7.807 -2.696 1.00 86.38 86 SER A N 1
ATOM 669 C CA . SER A 1 86 ? -0.944 -7.447 -1.344 1.00 86.38 86 SER A CA 1
ATOM 670 C C . SER A 1 86 ? -2.259 -8.119 -0.939 1.00 86.38 86 SER A C 1
ATOM 672 O O . SER A 1 86 ? -2.324 -8.718 0.132 1.00 86.38 86 SER A O 1
ATOM 674 N N . LEU A 1 87 ? -3.285 -8.099 -1.796 1.00 84.12 87 LEU A N 1
ATOM 675 C CA . LEU A 1 87 ? -4.575 -8.746 -1.531 1.00 84.12 87 LEU A CA 1
ATOM 676 C C . LEU A 1 87 ? -4.424 -10.251 -1.293 1.00 84.12 87 LEU A C 1
ATOM 678 O O . LEU A 1 87 ? -5.010 -10.772 -0.346 1.00 84.12 87 LEU A O 1
ATOM 682 N N . VAL A 1 88 ? -3.598 -10.935 -2.089 1.00 85.31 88 VAL A N 1
ATOM 683 C CA . VAL A 1 88 ? -3.294 -12.362 -1.890 1.00 85.31 88 VAL A CA 1
ATOM 684 C C . VAL A 1 88 ? -2.629 -12.595 -0.531 1.00 85.31 88 VAL A C 1
ATOM 686 O O . VAL A 1 88 ? -3.028 -13.499 0.203 1.00 85.31 88 VAL A O 1
ATOM 689 N N . MET A 1 89 ? -1.664 -11.754 -0.147 1.00 82.69 89 MET A N 1
ATOM 690 C CA . MET A 1 89 ? -1.001 -11.853 1.160 1.00 82.69 89 MET A CA 1
ATOM 691 C C . MET A 1 89 ? -1.947 -11.557 2.335 1.00 82.69 89 MET A C 1
ATOM 693 O O . MET A 1 89 ? -1.893 -12.243 3.359 1.00 82.69 89 MET A O 1
ATOM 697 N N . TRP A 1 90 ? -2.845 -10.579 2.203 1.00 80.69 90 TRP A N 1
ATOM 698 C CA . TRP A 1 90 ? -3.866 -10.273 3.210 1.00 80.69 90 TRP A CA 1
ATOM 699 C C . TRP A 1 90 ? -4.899 -11.393 3.350 1.00 80.69 90 TRP A C 1
ATOM 701 O O . TRP A 1 90 ? -5.267 -11.740 4.476 1.00 80.69 90 TRP A O 1
ATOM 711 N N . PHE A 1 91 ? -5.321 -11.983 2.228 1.00 78.25 91 PHE A N 1
ATOM 712 C CA . PHE A 1 91 ? -6.254 -13.108 2.200 1.00 78.25 91 PHE A CA 1
ATOM 713 C C . PHE A 1 91 ? -5.629 -14.360 2.823 1.00 78.25 91 PHE A C 1
ATOM 715 O O . PHE A 1 91 ? -6.212 -14.961 3.721 1.00 78.25 91 PHE A O 1
ATOM 722 N N . SER A 1 92 ? -4.392 -14.692 2.443 1.00 77.94 92 SER A N 1
ATOM 723 C CA . SER A 1 92 ? -3.669 -15.849 2.981 1.00 77.94 92 SER A CA 1
ATOM 724 C C . SER A 1 92 ? -3.358 -15.739 4.479 1.00 77.94 92 SER A C 1
ATOM 726 O O . SER A 1 92 ? -3.148 -16.760 5.129 1.00 77.94 92 SER A O 1
ATOM 728 N N . SER A 1 93 ? -3.288 -14.528 5.038 1.00 73.88 93 SER A N 1
ATOM 729 C CA . SER A 1 93 ? -2.901 -14.302 6.439 1.00 73.88 93 SER A CA 1
ATOM 730 C C . SER A 1 93 ? -4.080 -14.061 7.389 1.00 73.88 93 SER A C 1
ATOM 732 O O . SER A 1 93 ? -3.857 -13.896 8.596 1.00 73.88 93 SER A O 1
ATOM 734 N N . CYS A 1 94 ? -5.319 -13.997 6.879 1.00 71.69 94 CYS A N 1
ATOM 735 C CA . CYS A 1 94 ? -6.503 -13.498 7.598 1.00 71.69 94 CYS A CA 1
ATOM 736 C C . CYS A 1 94 ? -6.259 -12.153 8.320 1.00 71.69 94 CYS A C 1
ATOM 738 O O . CYS A 1 94 ? -6.941 -11.832 9.295 1.00 71.69 94 CYS A O 1
ATOM 740 N N . GLY A 1 95 ? -5.262 -11.369 7.890 1.00 69.19 95 GLY A N 1
ATOM 741 C CA . GLY A 1 95 ? -4.839 -10.158 8.597 1.00 69.19 95 GLY A CA 1
ATOM 742 C C . GLY A 1 95 ? -5.899 -9.058 8.553 1.00 69.19 95 GLY A C 1
ATOM 743 O O . GLY A 1 95 ? -6.034 -8.287 9.497 1.00 69.19 95 GLY A O 1
ATOM 744 N N . LEU A 1 96 ? -6.701 -9.039 7.488 1.00 69.94 96 LEU A N 1
ATOM 745 C CA . LEU A 1 96 ? -7.745 -8.042 7.262 1.00 69.94 96 LEU A CA 1
ATOM 746 C C . LEU A 1 96 ? -8.834 -8.112 8.347 1.00 69.94 96 LEU A C 1
ATOM 748 O O . LEU A 1 96 ? -9.278 -7.081 8.844 1.00 69.94 96 LEU A O 1
ATOM 752 N N . LEU A 1 97 ? -9.183 -9.326 8.788 1.00 74.94 97 LEU A N 1
ATOM 753 C CA . LEU A 1 97 ? -10.138 -9.553 9.877 1.00 74.94 97 LEU A CA 1
ATOM 754 C C . LEU A 1 97 ? -9.606 -9.049 11.221 1.00 74.94 97 LEU A C 1
ATOM 756 O O . LEU A 1 97 ? -10.347 -8.438 11.983 1.00 74.94 97 LEU A O 1
ATOM 760 N N . TRP A 1 98 ? -8.316 -9.253 11.497 1.00 78.56 98 TRP A N 1
ATOM 761 C CA . TRP A 1 98 ? -7.684 -8.760 12.723 1.00 78.56 98 TRP A CA 1
ATOM 762 C C . TRP A 1 98 ? -7.594 -7.236 12.765 1.00 78.56 98 TRP A C 1
ATOM 764 O O . TRP A 1 98 ? -7.837 -6.642 13.813 1.00 78.56 98 TRP A O 1
ATOM 774 N N . VAL A 1 99 ? -7.283 -6.601 11.634 1.00 78.44 99 VAL A N 1
ATOM 775 C CA . VAL A 1 99 ? -7.266 -5.135 11.527 1.00 78.44 99 VAL A CA 1
ATOM 776 C C . VAL A 1 99 ? -8.672 -4.567 11.721 1.00 78.44 99 VAL A C 1
ATOM 778 O O . VAL A 1 99 ? -8.842 -3.639 12.508 1.00 78.44 99 VAL A O 1
ATOM 781 N N . LEU A 1 100 ? -9.686 -5.154 11.078 1.00 84.00 100 LEU A N 1
ATOM 782 C CA . LEU A 1 100 ? -11.092 -4.783 11.280 1.00 84.00 100 LEU A CA 1
ATOM 783 C C . LEU A 1 100 ? -11.524 -4.956 12.738 1.00 84.00 100 LEU A C 1
ATOM 785 O O . LEU A 1 100 ? -12.132 -4.055 13.308 1.00 84.00 100 LEU A O 1
ATOM 789 N N . TYR A 1 101 ? -11.167 -6.077 13.361 1.00 83.62 101 TYR A N 1
ATOM 790 C CA . TYR A 1 101 ? -11.457 -6.338 14.767 1.00 83.62 101 TYR A CA 1
ATOM 791 C C . TYR A 1 101 ? -10.798 -5.304 15.693 1.00 83.62 101 TYR A C 1
ATOM 793 O O . TYR A 1 101 ? -11.459 -4.736 16.565 1.00 83.62 101 TYR A O 1
ATOM 801 N N . ALA A 1 102 ? -9.516 -4.996 15.484 1.00 86.75 102 ALA A N 1
ATOM 802 C CA . ALA A 1 102 ? -8.810 -3.976 16.258 1.00 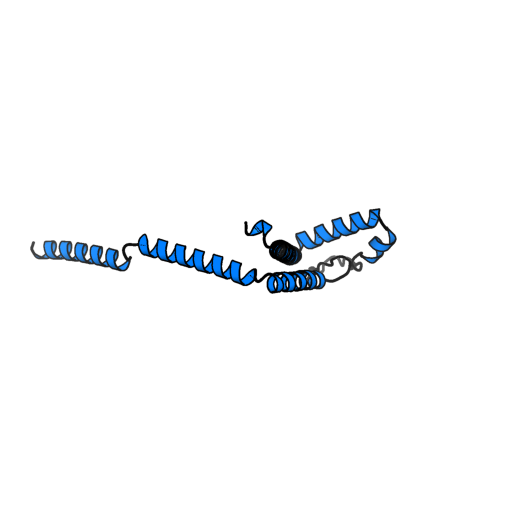86.75 102 ALA A CA 1
ATOM 803 C C . ALA A 1 102 ? -9.435 -2.581 16.067 1.00 86.75 102 ALA A C 1
ATOM 805 O O . ALA A 1 102 ? -9.604 -1.830 17.026 1.00 86.75 102 ALA A O 1
ATOM 806 N N . PHE A 1 103 ? -9.844 -2.250 14.841 1.00 87.31 103 PHE A N 1
ATOM 807 C CA . PHE A 1 103 ? -10.504 -0.983 14.545 1.00 87.31 103 PHE A CA 1
ATOM 808 C C . PHE A 1 103 ? -11.870 -0.874 15.239 1.00 87.31 103 PHE A C 1
ATOM 810 O O . PHE A 1 103 ? -12.124 0.104 15.941 1.00 87.31 103 PHE A O 1
ATOM 817 N N . LEU A 1 104 ? -12.718 -1.899 15.125 1.00 89.81 104 LEU A N 1
ATOM 818 C CA . LEU A 1 104 ? -14.037 -1.927 15.763 1.00 89.81 104 LEU A CA 1
ATOM 819 C C . LEU A 1 104 ? -13.946 -1.873 17.290 1.00 89.81 104 LEU A C 1
ATOM 821 O O . LEU A 1 104 ? -14.687 -1.121 17.918 1.00 89.8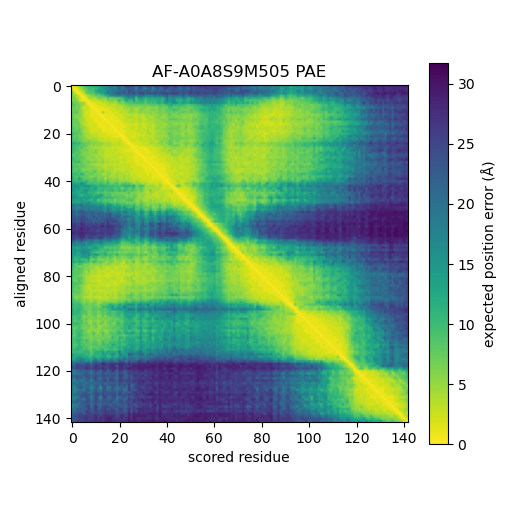1 104 LEU A O 1
ATOM 825 N N . THR A 1 105 ? -13.015 -2.617 17.889 1.00 89.12 105 THR A N 1
ATOM 826 C CA . THR A 1 105 ? -12.798 -2.574 19.343 1.00 89.12 105 THR A CA 1
ATOM 827 C C . THR A 1 105 ? -12.300 -1.201 19.797 1.00 89.12 105 THR A C 1
ATOM 829 O O . THR A 1 105 ? -12.802 -0.676 20.788 1.00 89.12 105 THR A O 1
ATOM 832 N N . SER A 1 106 ? -11.395 -0.561 19.046 1.00 88.62 106 SER A N 1
ATOM 833 C CA . SER A 1 106 ? -10.943 0.803 19.349 1.00 88.62 106 SER A CA 1
ATOM 834 C C . SER A 1 106 ? -12.079 1.833 19.270 1.00 88.62 106 SER A C 1
ATOM 836 O O . SER A 1 106 ? -12.229 2.654 20.175 1.00 88.62 106 SER A O 1
ATOM 838 N N . LEU A 1 107 ? -12.940 1.744 18.250 1.00 90.31 107 LEU A N 1
ATOM 839 C CA . LEU A 1 107 ? -14.117 2.603 18.116 1.00 90.31 107 LEU A CA 1
ATOM 840 C C . LEU A 1 107 ? -15.109 2.379 19.254 1.00 90.31 107 LEU A C 1
ATOM 842 O O . LEU A 1 107 ? -15.601 3.346 19.831 1.00 90.31 107 LEU A O 1
ATOM 846 N N . ALA A 1 108 ? -15.371 1.122 19.612 1.00 89.38 108 ALA A N 1
ATOM 847 C CA . ALA A 1 108 ? -16.249 0.788 20.725 1.00 89.38 108 ALA A CA 1
ATOM 848 C C . ALA A 1 108 ? -15.734 1.395 22.038 1.00 89.38 108 ALA A C 1
ATOM 850 O O . ALA A 1 108 ? -16.505 2.012 22.770 1.00 89.38 108 ALA A O 1
ATOM 851 N N . VAL A 1 109 ? -14.426 1.307 22.301 1.00 89.75 109 VAL A N 1
ATOM 852 C CA . VAL A 1 109 ? -13.799 1.926 23.479 1.00 89.75 109 VAL A CA 1
ATOM 853 C C . VAL A 1 109 ? -13.955 3.447 23.461 1.00 89.75 109 VAL A C 1
ATOM 855 O O . VAL A 1 109 ? -14.305 4.024 24.489 1.00 89.75 109 VAL A O 1
ATOM 858 N N . ILE A 1 110 ? -13.756 4.103 22.313 1.00 89.38 110 ILE A N 1
ATOM 859 C CA . ILE A 1 110 ? -13.952 5.556 22.178 1.00 89.38 110 ILE A CA 1
ATOM 860 C C . ILE A 1 110 ? -15.410 5.936 22.466 1.00 89.38 110 ILE A C 1
ATOM 862 O O . ILE A 1 110 ? -15.658 6.882 23.212 1.00 89.38 110 ILE A O 1
ATOM 866 N N . ILE A 1 111 ? -16.374 5.189 21.922 1.00 85.81 111 ILE A N 1
ATOM 867 C CA . ILE A 1 111 ? -17.808 5.439 22.122 1.00 85.81 111 ILE A CA 1
ATOM 868 C C . ILE A 1 111 ? -18.191 5.241 23.590 1.00 85.81 111 ILE A C 1
ATOM 870 O O . ILE A 1 111 ? -18.864 6.097 24.165 1.00 85.81 111 ILE A O 1
ATOM 874 N N . VAL A 1 112 ? -17.740 4.157 24.223 1.00 84.50 112 VAL A N 1
ATOM 875 C CA . VAL A 1 112 ? -17.983 3.901 25.651 1.00 84.50 112 VAL A CA 1
ATOM 876 C C . VAL A 1 112 ? -17.346 4.998 26.502 1.00 84.50 112 VAL A C 1
ATOM 878 O O . VAL A 1 112 ? -18.004 5.552 27.378 1.00 84.50 112 VAL A O 1
ATOM 881 N N . HIS A 1 113 ? -16.103 5.386 26.210 1.00 81.00 113 HIS A N 1
ATOM 882 C CA . HIS A 1 113 ? -15.422 6.467 26.917 1.00 81.00 113 HIS A CA 1
ATOM 883 C C . HIS A 1 113 ? -16.167 7.805 26.788 1.00 81.00 113 HIS A C 1
ATOM 885 O O . HIS A 1 113 ? -16.362 8.501 27.786 1.00 81.00 113 HIS A O 1
ATOM 891 N N . ALA A 1 114 ? -16.634 8.150 25.586 1.00 78.88 114 ALA A N 1
ATOM 892 C CA . ALA A 1 114 ? -17.439 9.347 25.346 1.00 78.88 114 ALA A CA 1
ATOM 893 C C . ALA A 1 114 ? -18.800 9.291 26.067 1.00 78.88 114 ALA A C 1
ATOM 895 O O . ALA A 1 114 ? -19.256 10.300 26.613 1.00 78.88 114 ALA A O 1
ATOM 896 N N . SER A 1 115 ? -19.411 8.105 26.126 1.00 76.38 115 SER A N 1
ATOM 897 C CA . SER A 1 115 ? -20.682 7.864 26.821 1.00 76.38 115 SER A CA 1
ATOM 898 C C . SER A 1 115 ? -20.545 8.006 28.338 1.00 76.38 115 SER A C 1
ATOM 900 O O . SER A 1 115 ? -21.451 8.514 28.987 1.00 76.38 115 SER A O 1
ATOM 902 N N . VAL A 1 116 ? -19.404 7.606 28.909 1.00 72.00 116 VAL A N 1
ATOM 903 C CA . VAL A 1 116 ? -19.128 7.732 30.350 1.00 72.00 116 VAL A CA 1
ATOM 904 C C . VAL A 1 116 ? -18.711 9.158 30.728 1.00 72.00 116 VAL A C 1
ATOM 906 O O . VAL A 1 116 ? -19.089 9.645 31.790 1.00 72.00 116 VAL A O 1
ATOM 909 N N . ARG A 1 117 ? -17.951 9.862 29.874 1.00 65.12 117 ARG A N 1
ATOM 910 C CA . ARG A 1 117 ? -17.496 11.238 30.163 1.00 65.12 117 ARG A CA 1
ATOM 911 C C . ARG A 1 117 ? -18.576 12.306 30.021 1.00 65.12 117 ARG A C 1
ATOM 913 O O . ARG A 1 117 ? -18.406 13.393 30.569 1.00 65.12 117 ARG A O 1
ATOM 920 N N . THR A 1 118 ? -19.655 12.043 29.291 1.00 56.31 118 THR A N 1
ATOM 921 C CA . THR A 1 118 ? -20.769 12.987 2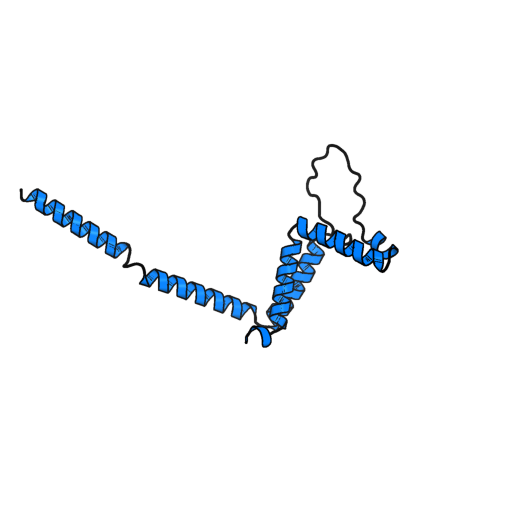9.194 1.00 56.31 118 THR A CA 1
ATOM 922 C C . THR A 1 118 ? -21.877 12.556 30.156 1.00 56.31 118 THR A C 1
ATOM 924 O O . THR A 1 118 ? -22.617 11.628 29.838 1.00 56.31 118 THR A O 1
ATOM 927 N N . PRO A 1 119 ? -22.078 13.218 31.319 1.00 57.88 119 PRO A N 1
ATOM 928 C CA . PRO A 1 119 ? -23.404 13.181 31.918 1.00 57.88 119 PRO A CA 1
ATOM 929 C C . PRO A 1 119 ? -24.315 13.742 30.832 1.00 57.88 119 PRO A C 1
ATOM 931 O O . PRO A 1 119 ? -24.099 14.878 30.401 1.00 57.88 119 PRO A O 1
ATOM 934 N N . ASN A 1 120 ? -25.187 12.874 30.298 1.00 66.50 120 ASN A N 1
ATOM 935 C CA . ASN A 1 120 ? -26.045 13.089 29.133 1.00 66.50 120 ASN A CA 1
ATOM 936 C C . ASN A 1 120 ? -26.237 14.587 28.867 1.00 66.50 120 ASN A C 1
ATOM 938 O O . ASN A 1 120 ? -26.743 15.287 29.743 1.00 66.50 120 ASN A O 1
ATOM 942 N N . LEU A 1 121 ? -25.866 15.108 27.692 1.00 64.50 121 LEU A N 1
ATOM 943 C CA . LEU A 1 121 ? -26.093 16.530 27.373 1.00 64.50 121 LEU A CA 1
ATOM 944 C C . LEU A 1 121 ? -27.556 16.925 27.665 1.00 64.50 121 LEU A C 1
ATOM 946 O O . LEU A 1 121 ? -27.838 18.003 28.181 1.00 64.50 121 LEU A O 1
ATOM 950 N N . LYS A 1 122 ? -28.465 15.967 27.441 1.00 64.38 122 LYS A N 1
ATOM 951 C CA . LYS A 1 122 ? -29.878 15.997 27.825 1.00 64.38 122 LYS A CA 1
ATOM 952 C C . LYS A 1 122 ? -30.119 16.159 29.334 1.00 64.38 122 LYS A C 1
ATOM 954 O O . LYS A 1 122 ? -30.976 16.942 29.718 1.00 64.38 122 LYS A O 1
ATOM 959 N N . ALA A 1 123 ? -29.380 15.448 30.184 1.00 72.50 123 ALA A N 1
ATOM 960 C CA . ALA A 1 123 ? -29.439 15.592 31.638 1.00 72.50 123 ALA A CA 1
ATOM 961 C C . ALA A 1 123 ? -28.950 16.979 32.079 1.00 72.50 123 ALA A C 1
ATOM 963 O O . ALA A 1 123 ? -29.659 17.642 32.824 1.00 72.50 123 ALA A O 1
ATOM 964 N N . ARG A 1 124 ? -27.826 17.475 31.540 1.00 73.94 124 ARG A N 1
ATOM 965 C CA . ARG A 1 124 ? -27.330 18.831 31.853 1.00 73.94 124 ARG A CA 1
ATOM 966 C C . ARG A 1 124 ? -28.303 19.931 31.416 1.00 73.94 124 ARG A C 1
ATOM 968 O O . ARG A 1 124 ? -28.550 20.858 32.174 1.00 73.94 124 ARG A O 1
ATOM 975 N N . LEU A 1 125 ? -28.881 19.819 30.217 1.00 77.94 125 LEU A N 1
ATOM 976 C CA . LEU A 1 125 ? -29.906 20.749 29.725 1.00 77.94 125 LEU A CA 1
ATOM 977 C C . LEU A 1 125 ? -31.181 20.709 30.572 1.00 77.94 125 LEU A C 1
ATOM 979 O O . LEU A 1 125 ? -31.784 21.753 30.805 1.00 77.94 125 LEU A O 1
ATOM 983 N N . ASN A 1 126 ? -31.580 19.528 31.054 1.00 82.56 126 ASN A N 1
ATOM 984 C CA . ASN A 1 126 ? -32.707 19.407 31.974 1.00 82.56 126 ASN A CA 1
ATOM 985 C C . ASN A 1 126 ? -32.414 20.082 33.318 1.00 82.56 126 ASN A C 1
ATOM 987 O O . ASN A 1 126 ? -33.280 20.808 33.797 1.00 82.56 126 ASN A O 1
ATOM 991 N N . THR A 1 127 ? -31.203 19.930 33.864 1.00 83.00 127 THR A N 1
ATOM 992 C CA . THR A 1 127 ? -30.783 20.632 35.086 1.00 83.00 127 THR A CA 1
ATOM 993 C C . THR A 1 127 ? -30.804 22.148 34.892 1.00 83.00 127 THR A C 1
ATOM 995 O O . THR A 1 127 ? -31.474 22.838 35.651 1.00 83.00 127 THR A O 1
ATOM 998 N N . PHE A 1 128 ? -30.198 22.674 33.818 1.00 82.94 128 PHE A N 1
ATOM 999 C CA . PHE A 1 128 ? -30.254 24.114 33.525 1.00 82.94 128 PHE A CA 1
ATOM 1000 C C . PHE A 1 128 ? -31.694 24.615 33.357 1.00 82.94 128 PHE A C 1
ATOM 1002 O O . PHE A 1 128 ? -32.052 25.678 33.854 1.00 82.94 128 PHE A O 1
ATOM 1009 N N . ARG A 1 129 ? -32.557 23.845 32.684 1.00 88.25 129 ARG A N 1
ATOM 1010 C CA . ARG A 1 129 ? -33.975 24.195 32.521 1.00 88.25 129 ARG A CA 1
ATOM 1011 C C . ARG A 1 129 ? -34.707 24.264 33.863 1.00 88.25 129 ARG A C 1
ATOM 1013 O O . ARG A 1 129 ? -35.588 25.105 34.028 1.00 88.25 129 ARG A O 1
ATOM 1020 N N . GLU A 1 130 ? -34.394 23.365 34.789 1.00 88.12 130 GLU A N 1
ATOM 1021 C CA . GLU A 1 130 ? -34.967 23.360 36.137 1.00 88.12 130 GLU A CA 1
ATOM 1022 C C . GLU A 1 130 ? -34.466 24.538 36.974 1.00 88.12 130 GLU A C 1
ATOM 1024 O O . GLU A 1 130 ? -35.289 25.197 37.609 1.00 88.12 130 GLU A O 1
ATOM 1029 N N . GLU A 1 131 ? -33.179 24.880 36.881 1.00 89.19 131 GLU A N 1
ATOM 1030 C CA . GLU A 1 131 ? -32.598 26.073 37.512 1.00 89.19 131 GLU A CA 1
ATOM 1031 C C . GLU A 1 131 ? -33.248 27.367 36.994 1.00 89.19 131 GLU A C 1
ATOM 1033 O O . GLU A 1 131 ? -33.728 28.176 37.787 1.00 89.19 131 GLU A O 1
ATOM 1038 N N . PHE A 1 132 ? -33.374 27.538 35.671 1.00 88.44 132 PHE A N 1
ATOM 1039 C CA . PHE A 1 132 ? -34.060 28.698 35.083 1.00 88.44 132 PHE A CA 1
ATOM 1040 C C . PHE A 1 132 ? -35.525 28.789 35.512 1.00 88.44 132 PHE A C 1
ATOM 1042 O O . PHE A 1 132 ? -36.026 29.873 35.814 1.00 88.44 132 PHE A O 1
ATOM 1049 N N . ARG A 1 133 ? -36.225 27.650 35.565 1.00 88.75 133 ARG A N 1
ATOM 1050 C CA . ARG A 1 133 ? -37.623 27.614 36.004 1.00 88.75 133 ARG A CA 1
ATOM 1051 C C . ARG A 1 133 ? -37.753 27.974 37.488 1.00 88.75 133 ARG A C 1
ATOM 1053 O O . ARG A 1 133 ? -38.716 28.643 37.847 1.00 88.75 133 ARG A O 1
ATOM 1060 N N . ALA A 1 134 ? -36.813 27.559 38.336 1.00 87.12 134 ALA A N 1
ATOM 1061 C CA . ALA A 1 134 ? -36.795 27.914 39.754 1.00 87.12 134 ALA A CA 1
ATOM 1062 C C . ALA A 1 134 ? -36.530 29.413 39.973 1.00 87.12 134 ALA A C 1
ATOM 1064 O O . ALA A 1 134 ? -37.228 30.043 40.767 1.00 87.12 134 ALA A O 1
ATOM 1065 N N . VAL A 1 135 ? -35.590 30.001 39.225 1.00 87.94 135 VAL A N 1
ATOM 1066 C CA . VAL A 1 135 ? -35.340 31.453 39.245 1.00 87.94 135 VAL A CA 1
ATOM 1067 C C . VAL A 1 135 ? -36.584 32.222 38.800 1.00 87.94 135 VAL A C 1
ATOM 1069 O O . VAL A 1 135 ? -36.993 33.162 39.472 1.00 87.94 135 VAL A O 1
ATOM 1072 N N . TRP A 1 136 ? -37.231 31.796 37.714 1.00 87.12 136 TRP A N 1
ATOM 1073 C CA . TRP A 1 136 ? -38.428 32.463 37.200 1.00 87.12 136 TRP A CA 1
ATOM 1074 C C . TRP A 1 136 ? -39.606 32.432 38.183 1.00 87.12 136 TRP A C 1
ATOM 1076 O O . TRP A 1 136 ? -40.300 33.433 38.324 1.00 87.12 136 TRP A O 1
ATOM 1086 N N . ARG A 1 137 ? -39.811 31.316 38.903 1.00 86.25 137 ARG A N 1
ATOM 1087 C CA . ARG A 1 137 ? -40.844 31.247 39.954 1.00 86.25 137 ARG A CA 1
ATOM 1088 C C . ARG A 1 137 ? -40.579 32.226 41.102 1.00 86.25 137 ARG A C 1
ATOM 1090 O O . ARG A 1 137 ? -41.517 32.866 41.557 1.00 86.25 137 ARG A O 1
ATOM 1097 N N . ASN A 1 138 ? -39.323 32.392 41.523 1.00 82.56 138 ASN A N 1
ATOM 1098 C CA . ASN A 1 138 ? -38.970 33.379 42.552 1.00 82.56 138 ASN A CA 1
ATOM 1099 C C . ASN A 1 138 ? -39.264 34.823 42.113 1.00 82.56 138 ASN A C 1
ATOM 1101 O O . ASN A 1 138 ? -39.670 35.632 42.936 1.00 82.56 138 ASN A O 1
ATOM 1105 N N . TYR A 1 139 ? -39.106 35.150 40.825 1.00 76.81 139 TYR A N 1
ATOM 1106 C CA . TYR A 1 139 ? -39.483 36.470 40.302 1.00 76.81 139 TYR A CA 1
ATOM 1107 C C . TYR A 1 139 ? -40.998 36.696 40.234 1.00 76.81 139 TYR A C 1
ATOM 1109 O O . TYR A 1 139 ? -41.417 37.844 40.220 1.00 76.81 139 TYR A O 1
ATOM 1117 N N . SER A 1 140 ? -41.814 35.639 40.159 1.00 71.94 140 SER A N 1
ATOM 1118 C CA . SER A 1 140 ? -43.279 35.761 40.093 1.00 71.94 140 SER A CA 1
ATOM 1119 C C . SER A 1 140 ? -43.976 35.850 41.454 1.00 71.94 140 SER A C 1
ATOM 1121 O O . SER A 1 140 ? -45.169 36.133 41.490 1.00 71.94 140 SER A O 1
ATOM 1123 N N . GLU A 1 141 ? -43.267 35.556 42.547 1.00 66.94 141 GLU A N 1
ATOM 1124 C CA . GLU A 1 141 ? -43.786 35.664 43.922 1.00 66.94 141 GLU A CA 1
ATOM 1125 C C . GLU A 1 141 ? -43.429 37.003 44.604 1.00 66.94 141 GLU A C 1
ATOM 1127 O O . GLU A 1 141 ? -43.898 37.263 45.712 1.00 66.94 141 GLU A O 1
ATOM 1132 N N . LEU A 1 142 ? -42.625 37.844 43.939 1.00 53.47 142 LEU A N 1
ATOM 1133 C CA . LEU A 1 142 ? -42.331 39.244 44.287 1.00 53.47 142 LEU A CA 1
ATOM 1134 C C . LEU A 1 142 ? -43.318 40.192 43.596 1.00 53.47 142 LEU A C 1
ATOM 1136 O O . LEU A 1 142 ? -43.701 41.190 44.245 1.00 53.47 142 LEU A O 1
#

Radius of gyration: 29.44 Å; Cα contacts (8 Å, |Δi|>4): 90; chains: 1; bounding box: 69×55×72 Å

Solvent-accessible surface area (backbone atoms only — not comparable to full-atom values): 7913 Å² total; per-residue (Å²): 108,73,78,74,76,41,60,53,37,54,54,15,49,51,26,43,51,50,25,57,43,49,72,35,67,71,51,34,50,52,50,33,54,52,50,41,54,56,37,40,76,78,36,55,70,60,34,62,72,29,49,59,82,85,72,80,84,63,85,85,63,79,74,80,75,78,76,62,52,40,68,52,38,60,41,63,59,56,30,51,53,28,41,52,55,14,50,52,27,28,62,77,52,54,39,60,60,54,52,49,49,54,50,52,53,52,50,50,51,52,52,51,48,54,58,68,72,41,74,46,70,66,55,52,50,48,50,52,52,50,53,54,50,53,55,52,52,60,64,72,77,109

InterPro domains:
  IPR004895 Prenylated rab acceptor PRA1 [PF03208] (1-125)
  IPR004895 Prenylated rab acceptor PRA1 [PTHR12859] (2-141)

Foldseek 3Di:
DVVVPQVLLVLLVVLLVVLVLLVDLVSQQVCQVVVLVVVCVVPVVLSVQQDADDDPPDPPDDCPDPQRGRSNHGSVVSSVVSNVSSVVSCVVRVVVVVVVVVVVVVVVVVVVVVVVPDPDPVVVVVVVVVVVVVVVVVVVVD

Secondary structure (DSSP, 8-state):
-HHHH-HHHHHHHHHHHHHHHHTSHHHHHHHHHHHHHHHHHH-HHHHHHTSPP-----TT---TT---EETTEEHHHHHHHHHHHHHHHHHHTTHHHHHHHHHHHHHHHHHHHHHHHS--HHHHHHHHHHHHHHHHHHHH--